Protein AF-A0AA41R0D9-F1 (afdb_monomer)

InterPro domains:
  IPR002550 CNNM, transmembrane domain [PF01595] (2-135)
  IPR002550 CNNM, transmembrane domain [PS51846] (1-138)
  IPR051676 UPF0053 domain-containing protein [PTHR43099] (2-146)

pLDDT: mean 80.23, std 9.97, range [53.25, 94.62]

Sequence (147 aa):
MQIGITLVDILIGAASGATIAHRLQEHFAAVAYLAPYSGPLGLGVVVLAVTFLTLILGKLVPKQLAVGSPERLSRMTAPVMALLLRLAMPAVYLLSGTTRLVVRLLGVHPSPEPGATEEDIRGMIKEAALAGEVELAEKFLLERIFR

Secondary structure (DSSP, 8-state):
-HHHHHHHHHHHHHHHTHHHHHHHHHHHHTSTTTGGGHHHHHHHHHHHHHHHHHHIIIIIHHHHHHHH-HHHHHHHHHHHHHHHHHHHHHHHHHHHHHHHHHHHHTT---PPPPPPPHHHHHHHHHHHHHTT-S-HHHHHHHHHHT-

Mean predicted aligned error: 13.97 Å

Structure (mmCIF, N/CA/C/O backbone):
data_AF-A0AA41R0D9-F1
#
_entry.id   AF-A0AA41R0D9-F1
#
loop_
_atom_site.group_PDB
_atom_site.id
_atom_site.type_symbol
_atom_site.label_atom_id
_atom_site.label_alt_id
_atom_site.label_comp_id
_atom_site.label_asym_id
_atom_site.label_entity_id
_atom_site.label_seq_id
_atom_site.pdbx_PDB_ins_code
_atom_site.Cartn_x
_atom_site.Cartn_y
_atom_site.Cartn_z
_atom_site.occupancy
_atom_site.B_iso_or_equiv
_atom_site.auth_seq_id
_atom_site.auth_comp_id
_atom_site.auth_asym_id
_atom_site.auth_atom_id
_atom_site.pdbx_PDB_model_num
ATOM 1 N N . MET A 1 1 ? 7.003 3.351 12.379 1.00 61.81 1 MET A N 1
ATOM 2 C CA . MET A 1 1 ? 6.379 2.214 11.655 1.00 61.81 1 MET A CA 1
ATOM 3 C C . MET A 1 1 ? 6.221 2.442 10.139 1.00 61.81 1 MET A C 1
ATOM 5 O O . MET A 1 1 ? 6.411 1.504 9.381 1.00 61.81 1 MET A O 1
ATOM 9 N N . GLN A 1 2 ? 5.940 3.665 9.663 1.00 74.06 2 GLN A N 1
ATOM 10 C CA . GLN A 1 2 ? 5.623 3.965 8.248 1.00 74.06 2 GLN A CA 1
ATOM 11 C C . GLN A 1 2 ? 6.782 3.819 7.233 1.00 74.06 2 GLN A C 1
ATOM 13 O O . GLN A 1 2 ? 6.539 3.520 6.061 1.00 74.06 2 GLN A O 1
ATOM 18 N N . ILE A 1 3 ? 8.036 4.000 7.667 1.00 73.56 3 ILE A N 1
ATOM 19 C CA . ILE A 1 3 ? 9.215 3.881 6.786 1.00 73.56 3 ILE A CA 1
ATOM 20 C C . ILE A 1 3 ? 9.343 2.446 6.244 1.00 73.56 3 ILE A C 1
ATOM 22 O O . ILE A 1 3 ? 9.588 2.262 5.057 1.00 73.56 3 ILE A O 1
ATOM 26 N N . GLY A 1 4 ? 9.085 1.434 7.082 1.00 77.56 4 GLY A N 1
ATOM 27 C CA . GLY A 1 4 ? 9.165 0.025 6.682 1.00 77.56 4 GLY A CA 1
ATOM 28 C C . GLY A 1 4 ? 8.133 -0.364 5.621 1.00 77.56 4 GLY A C 1
ATOM 29 O O . GLY A 1 4 ? 8.476 -1.039 4.659 1.00 77.56 4 GLY A O 1
ATOM 30 N N . ILE A 1 5 ? 6.896 0.129 5.743 1.00 82.94 5 ILE A N 1
ATOM 31 C CA . ILE A 1 5 ? 5.832 -0.128 4.756 1.00 82.94 5 ILE A CA 1
ATOM 32 C C . ILE A 1 5 ? 6.211 0.478 3.403 1.00 82.94 5 ILE A C 1
ATOM 34 O O . ILE A 1 5 ? 6.127 -0.185 2.379 1.00 82.94 5 ILE A O 1
ATOM 38 N N . THR A 1 6 ? 6.711 1.715 3.409 1.00 80.94 6 THR A N 1
ATOM 39 C CA . THR A 1 6 ? 7.143 2.393 2.178 1.00 80.94 6 THR A CA 1
ATOM 40 C C . THR A 1 6 ? 8.292 1.652 1.493 1.00 80.94 6 THR A C 1
ATOM 42 O O . THR A 1 6 ? 8.298 1.536 0.273 1.00 80.94 6 THR A O 1
ATOM 45 N N . LEU A 1 7 ? 9.246 1.112 2.257 1.00 77.00 7 LEU A N 1
ATOM 46 C CA . LEU A 1 7 ? 10.346 0.330 1.693 1.00 77.00 7 LEU A CA 1
ATOM 47 C C . LEU A 1 7 ? 9.846 -0.961 1.027 1.00 77.00 7 LEU A C 1
ATOM 49 O O . LEU A 1 7 ? 10.270 -1.282 -0.080 1.00 77.00 7 LEU A O 1
ATOM 53 N N . VAL A 1 8 ? 8.927 -1.679 1.677 1.00 83.69 8 VAL A N 1
ATOM 54 C CA . VAL A 1 8 ? 8.322 -2.903 1.128 1.00 83.69 8 VAL A CA 1
ATOM 55 C C . VAL A 1 8 ? 7.512 -2.596 -0.137 1.00 83.69 8 VAL A C 1
ATOM 57 O O . VAL A 1 8 ? 7.677 -3.297 -1.134 1.00 83.69 8 VAL A O 1
ATOM 60 N N . ASP A 1 9 ? 6.719 -1.520 -0.138 1.00 81.19 9 ASP A N 1
ATOM 61 C CA . ASP A 1 9 ? 5.967 -1.055 -1.314 1.00 81.19 9 ASP A CA 1
ATOM 62 C C . ASP A 1 9 ? 6.905 -0.782 -2.504 1.00 81.19 9 ASP A C 1
ATOM 64 O O . ASP A 1 9 ? 6.636 -1.210 -3.628 1.00 81.19 9 ASP A O 1
ATOM 68 N N . ILE A 1 10 ? 8.035 -0.106 -2.258 1.00 79.75 10 ILE A N 1
ATOM 69 C CA . ILE A 1 10 ? 9.040 0.196 -3.287 1.00 79.75 10 ILE A CA 1
ATOM 70 C C . ILE A 1 10 ? 9.656 -1.092 -3.842 1.00 79.75 10 ILE A C 1
ATOM 72 O O . ILE A 1 10 ? 9.784 -1.223 -5.057 1.00 79.75 10 ILE A O 1
ATOM 76 N N . LEU A 1 11 ? 10.014 -2.055 -2.987 1.00 80.25 11 LEU A N 1
ATOM 77 C CA . LEU A 1 11 ? 10.606 -3.327 -3.421 1.00 80.25 11 LEU A CA 1
ATOM 78 C C . LEU A 1 11 ? 9.630 -4.165 -4.255 1.00 80.25 11 LEU A C 1
ATOM 80 O O . LEU A 1 11 ? 10.013 -4.698 -5.297 1.00 80.25 11 LEU A O 1
ATOM 84 N N . ILE A 1 12 ? 8.366 -4.251 -3.837 1.00 82.31 12 ILE A N 1
ATOM 85 C CA . ILE A 1 12 ? 7.318 -4.957 -4.589 1.00 82.31 12 ILE A CA 1
ATOM 86 C C . ILE A 1 12 ? 7.055 -4.250 -5.922 1.00 82.31 12 ILE A C 1
ATOM 88 O O . ILE A 1 12 ? 6.945 -4.912 -6.957 1.00 82.31 12 ILE A O 1
ATOM 92 N N . GLY A 1 13 ? 7.003 -2.915 -5.924 1.00 80.31 13 GLY A N 1
ATOM 93 C CA . GLY A 1 13 ? 6.864 -2.111 -7.138 1.00 80.31 13 GLY A CA 1
ATOM 94 C C . GLY A 1 13 ? 8.035 -2.302 -8.105 1.00 80.31 13 GLY A C 1
ATOM 95 O O . GLY A 1 13 ? 7.821 -2.484 -9.302 1.00 80.31 13 GLY A O 1
ATOM 96 N N . ALA A 1 14 ? 9.264 -2.347 -7.585 1.00 76.50 14 ALA A N 1
ATOM 97 C CA . ALA A 1 14 ? 10.476 -2.624 -8.353 1.00 76.50 14 ALA A CA 1
ATOM 98 C C . ALA A 1 14 ? 10.439 -4.020 -8.990 1.00 76.50 14 ALA A C 1
ATOM 100 O O . ALA A 1 14 ? 10.679 -4.159 -10.189 1.00 76.50 14 ALA A O 1
ATOM 101 N N . ALA A 1 15 ? 10.088 -5.044 -8.205 1.00 78.75 15 ALA A N 1
ATOM 102 C CA . ALA A 1 15 ? 9.979 -6.423 -8.678 1.00 78.75 15 ALA A CA 1
ATOM 103 C C . ALA A 1 15 ? 8.873 -6.583 -9.735 1.00 78.75 15 ALA A C 1
ATOM 105 O O . ALA A 1 15 ? 9.076 -7.239 -10.755 1.00 78.75 15 ALA A O 1
ATOM 106 N N . SER A 1 16 ? 7.729 -5.924 -9.536 1.00 78.06 16 SER A N 1
ATOM 107 C CA . SER A 1 16 ? 6.599 -5.940 -10.478 1.00 78.06 16 SER A CA 1
ATOM 108 C C . SER A 1 16 ? 6.902 -5.170 -11.770 1.00 78.06 16 SER A C 1
ATOM 110 O O . SER A 1 16 ? 6.374 -5.494 -12.832 1.00 78.06 16 SER A O 1
ATOM 112 N N . GLY A 1 17 ? 7.776 -4.160 -11.699 1.00 82.12 17 GLY A N 1
ATOM 113 C CA . GLY A 1 17 ? 8.217 -3.344 -12.830 1.00 82.12 17 GLY A CA 1
ATOM 114 C C . GLY A 1 17 ? 9.390 -3.924 -13.626 1.00 82.12 17 GLY A C 1
ATOM 115 O O . GLY A 1 17 ? 9.820 -3.291 -14.591 1.00 82.12 17 GLY A O 1
ATOM 116 N N . ALA A 1 18 ? 9.912 -5.104 -13.273 1.00 81.94 18 ALA A N 1
ATOM 117 C CA . ALA A 1 18 ? 11.133 -5.664 -13.861 1.00 81.94 18 ALA A CA 1
ATOM 118 C C . ALA A 1 18 ? 11.081 -5.784 -15.397 1.00 81.94 18 ALA A C 1
ATOM 120 O O . ALA A 1 18 ? 12.057 -5.481 -16.080 1.00 81.94 18 ALA A O 1
ATOM 121 N N . THR A 1 19 ? 9.926 -6.142 -15.967 1.00 84.69 19 THR A N 1
ATOM 122 C CA . THR A 1 19 ? 9.743 -6.207 -17.428 1.00 84.69 19 THR A CA 1
ATOM 123 C C . THR A 1 19 ? 9.852 -4.832 -18.092 1.00 84.69 19 THR A C 1
ATOM 125 O O . THR A 1 19 ? 10.411 -4.709 -19.181 1.00 84.69 19 THR A O 1
ATOM 128 N N . ILE A 1 20 ? 9.341 -3.784 -17.441 1.00 85.75 20 ILE A N 1
ATOM 129 C CA . ILE A 1 20 ? 9.435 -2.401 -17.927 1.00 85.75 20 ILE A CA 1
ATOM 130 C C . ILE A 1 20 ? 10.879 -1.910 -17.787 1.00 85.75 20 ILE A C 1
ATOM 132 O O . ILE A 1 20 ? 11.400 -1.278 -18.703 1.00 85.75 20 ILE A O 1
ATOM 136 N N . ALA A 1 21 ? 11.546 -2.261 -16.685 1.00 85.50 21 ALA A N 1
ATOM 137 C CA . ALA A 1 21 ? 12.943 -1.913 -16.441 1.00 85.50 21 ALA A CA 1
ATOM 138 C C . ALA A 1 21 ? 13.870 -2.539 -17.490 1.00 85.50 21 ALA A C 1
ATOM 140 O O . ALA A 1 21 ? 14.747 -1.849 -18.001 1.00 85.50 21 ALA A O 1
ATOM 141 N N . HIS A 1 22 ? 13.624 -3.796 -17.877 1.00 86.50 22 HIS A N 1
ATOM 142 C CA . HIS A 1 22 ? 14.377 -4.476 -18.933 1.00 86.50 22 HIS A CA 1
ATOM 143 C C . HIS A 1 22 ? 14.198 -3.800 -20.297 1.00 86.50 22 HIS A C 1
ATOM 145 O O . HIS A 1 22 ? 15.174 -3.520 -20.988 1.00 86.50 22 HIS A O 1
ATOM 151 N N . ARG A 1 23 ? 12.956 -3.458 -20.671 1.00 87.00 23 ARG A N 1
ATOM 152 C CA . ARG A 1 23 ? 12.701 -2.709 -21.913 1.00 87.00 23 ARG A CA 1
ATOM 153 C C . ARG A 1 23 ? 13.410 -1.360 -21.903 1.00 87.00 23 ARG A C 1
ATOM 155 O O . ARG A 1 23 ? 13.970 -0.955 -22.914 1.00 87.00 23 ARG A O 1
ATOM 162 N N . LEU A 1 24 ? 13.414 -0.663 -20.771 1.00 86.12 24 LEU A N 1
ATOM 163 C CA . LEU A 1 24 ? 14.073 0.635 -20.655 1.00 86.12 24 LEU A CA 1
ATOM 164 C C . LEU A 1 24 ? 15.606 0.512 -20.682 1.00 86.12 24 LEU A C 1
ATOM 166 O O . LEU A 1 24 ? 16.281 1.335 -21.297 1.00 86.12 24 LEU A O 1
ATOM 170 N N . GLN A 1 25 ? 16.149 -0.554 -20.094 1.00 88.31 25 GLN A N 1
ATOM 171 C CA . GLN A 1 25 ? 17.561 -0.914 -20.193 1.00 88.31 25 GLN A CA 1
ATOM 172 C C . GLN A 1 25 ? 17.986 -1.131 -21.651 1.00 88.31 25 GLN A C 1
ATOM 174 O O . GLN A 1 25 ? 19.020 -0.602 -22.047 1.00 88.31 25 GLN A O 1
ATOM 179 N N . GLU A 1 26 ? 17.199 -1.844 -22.462 1.00 87.69 26 GLU A N 1
ATOM 180 C CA . GLU A 1 26 ? 17.491 -2.039 -23.894 1.00 87.69 26 GLU A CA 1
ATOM 181 C C . GLU A 1 26 ? 17.573 -0.704 -24.652 1.00 87.69 26 GLU A C 1
ATOM 183 O O . GLU A 1 26 ? 18.457 -0.513 -25.487 1.00 87.69 26 GLU A O 1
ATOM 188 N N . HIS A 1 27 ? 16.713 0.261 -24.308 1.00 87.50 27 HIS A N 1
ATOM 189 C CA . HIS A 1 27 ? 16.755 1.604 -24.896 1.00 87.50 27 HIS A CA 1
ATOM 190 C C . HIS A 1 27 ? 18.005 2.385 -24.469 1.00 87.50 27 HIS A C 1
ATOM 192 O O . HIS A 1 27 ? 18.612 3.070 -25.290 1.00 87.50 27 HIS A O 1
ATOM 198 N N . PHE A 1 28 ? 18.434 2.269 -23.208 1.00 86.88 28 PHE A N 1
ATOM 199 C CA . PHE A 1 28 ? 19.681 2.887 -22.745 1.00 86.88 28 PHE A CA 1
ATOM 200 C C . PHE A 1 28 ? 20.930 2.190 -23.297 1.00 86.88 28 PHE A C 1
ATOM 202 O O . PHE A 1 28 ? 21.943 2.848 -23.529 1.00 86.88 28 PHE A O 1
ATOM 209 N N . ALA A 1 29 ? 20.859 0.884 -23.552 1.00 84.81 29 ALA A N 1
ATOM 210 C CA . ALA A 1 29 ? 21.935 0.107 -24.158 1.00 84.81 29 ALA A CA 1
ATOM 211 C C . ALA A 1 29 ? 22.170 0.463 -25.635 1.00 84.81 29 ALA A C 1
ATOM 213 O O . ALA A 1 29 ? 23.288 0.311 -26.124 1.00 84.81 29 ALA A O 1
ATOM 214 N N . ALA A 1 30 ? 21.159 1.000 -26.326 1.00 87.31 30 ALA A N 1
ATOM 215 C CA . ALA A 1 30 ? 21.299 1.509 -27.690 1.00 87.31 30 ALA A CA 1
ATOM 216 C C . ALA A 1 30 ? 22.209 2.753 -27.790 1.00 87.31 30 ALA A C 1
ATOM 218 O O . ALA A 1 30 ? 22.651 3.110 -28.881 1.00 87.31 30 ALA A O 1
ATOM 219 N N . VAL A 1 31 ? 22.520 3.408 -26.665 1.00 87.50 31 VAL A N 1
ATOM 220 C CA . VAL A 1 31 ? 23.430 4.557 -26.607 1.00 87.50 31 VAL A CA 1
ATOM 221 C C . VAL A 1 31 ? 24.773 4.109 -26.033 1.00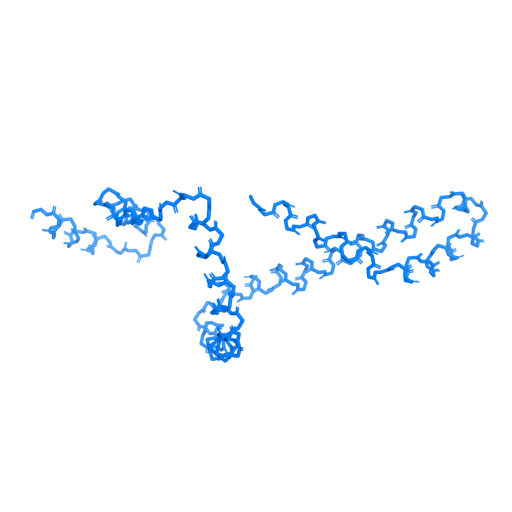 87.50 31 VAL A C 1
ATOM 223 O O . VAL A 1 31 ? 24.874 3.765 -24.857 1.00 87.50 31 VAL A O 1
ATOM 226 N N . ALA A 1 32 ? 25.834 4.170 -26.844 1.00 81.88 32 ALA A N 1
ATOM 227 C CA . ALA A 1 32 ? 27.158 3.633 -26.502 1.00 81.88 32 ALA A CA 1
ATOM 228 C C . ALA A 1 32 ? 27.735 4.151 -25.166 1.00 81.88 32 ALA A C 1
ATOM 230 O O . ALA A 1 32 ? 28.404 3.409 -24.454 1.00 81.88 32 ALA A O 1
ATOM 231 N N . TYR A 1 33 ? 27.444 5.404 -24.797 1.00 84.38 33 TYR A N 1
ATOM 232 C CA . TYR A 1 33 ? 27.894 5.997 -23.532 1.00 84.38 33 TYR A CA 1
ATOM 233 C C . TYR A 1 33 ? 27.101 5.508 -22.304 1.00 84.38 33 TYR A C 1
ATOM 235 O O . TYR A 1 33 ? 27.640 5.447 -21.202 1.00 84.38 33 TYR A O 1
ATOM 243 N N . LEU A 1 34 ? 25.826 5.138 -22.479 1.00 81.44 34 LEU A N 1
ATOM 244 C CA . LEU A 1 34 ? 24.943 4.689 -21.393 1.00 81.44 34 LEU A CA 1
ATOM 245 C C . LEU A 1 34 ? 24.912 3.163 -21.252 1.00 81.44 34 LEU A C 1
ATOM 247 O O . LEU A 1 34 ? 24.494 2.668 -20.208 1.00 81.44 34 LEU A O 1
ATOM 251 N N . ALA A 1 35 ? 25.393 2.418 -22.250 1.00 80.50 35 ALA A N 1
ATOM 252 C CA . ALA A 1 35 ? 25.456 0.959 -22.249 1.00 80.50 35 ALA A CA 1
ATOM 253 C C . ALA A 1 35 ? 25.980 0.324 -20.939 1.00 80.50 35 ALA A C 1
ATOM 255 O O . ALA A 1 35 ? 25.284 -0.554 -20.419 1.00 80.50 35 ALA A O 1
ATOM 256 N N . PRO A 1 36 ? 27.105 0.767 -20.332 1.00 87.88 36 PRO A N 1
ATOM 257 C CA . PRO A 1 36 ? 27.590 0.179 -19.076 1.00 87.88 36 PRO A CA 1
ATOM 258 C C . PRO A 1 36 ? 26.692 0.471 -17.862 1.00 87.88 36 PRO A C 1
ATOM 260 O O . PRO A 1 36 ? 26.706 -0.283 -16.893 1.00 87.88 36 PRO A O 1
ATOM 263 N N . TYR A 1 37 ? 25.879 1.530 -17.917 1.00 87.50 37 TYR A N 1
ATOM 264 C CA . TYR A 1 37 ? 24.966 1.940 -16.842 1.00 87.50 37 TYR A CA 1
ATOM 265 C C . TYR A 1 37 ? 23.498 1.597 -17.131 1.00 87.50 37 TYR A C 1
ATOM 267 O O . TYR A 1 37 ? 22.618 1.912 -16.331 1.00 87.50 37 TYR A O 1
ATOM 275 N N . SER A 1 38 ? 23.221 0.946 -18.261 1.00 85.38 38 SER A N 1
ATOM 276 C CA . SER A 1 38 ? 21.871 0.707 -18.777 1.00 85.38 38 SER A CA 1
ATOM 277 C C . SER A 1 38 ? 20.973 -0.057 -17.797 1.00 85.38 38 SER A C 1
ATOM 279 O O . SER A 1 38 ? 19.811 0.308 -17.628 1.00 85.38 38 SER A O 1
ATOM 281 N N . GLY A 1 39 ? 21.510 -1.067 -17.103 1.00 83.62 39 GLY A N 1
ATOM 282 C CA . GLY A 1 39 ? 20.787 -1.841 -16.086 1.00 83.62 39 GLY A CA 1
ATOM 283 C C . GLY A 1 39 ? 20.381 -1.002 -14.865 1.00 83.62 39 GLY A C 1
ATOM 284 O O . GLY A 1 39 ? 19.184 -0.862 -14.603 1.00 83.62 39 GLY A O 1
ATOM 285 N N . PRO A 1 40 ? 21.339 -0.393 -14.134 1.00 86.44 40 PRO A N 1
ATOM 286 C CA . PRO A 1 40 ? 21.035 0.491 -13.007 1.00 86.44 40 PRO A CA 1
ATOM 287 C C . PRO A 1 40 ? 20.118 1.667 -13.371 1.00 86.44 40 PRO A C 1
ATOM 289 O O . PRO A 1 40 ? 19.230 2.005 -12.590 1.00 86.44 40 PRO A O 1
ATOM 292 N N . LEU A 1 41 ? 20.287 2.266 -14.556 1.00 87.69 41 LEU A N 1
ATOM 293 C CA . LEU A 1 41 ? 19.430 3.354 -15.038 1.00 87.69 41 LEU A CA 1
ATOM 294 C C . LEU A 1 41 ? 18.007 2.875 -15.338 1.00 87.69 41 LEU A C 1
ATOM 296 O O . LEU A 1 41 ? 17.049 3.518 -14.912 1.00 87.69 41 LEU A O 1
ATOM 300 N N . GLY A 1 42 ? 17.856 1.736 -16.020 1.00 86.62 42 GLY A N 1
ATOM 301 C CA . GLY A 1 42 ? 16.551 1.143 -16.316 1.00 86.62 42 GLY A CA 1
ATOM 302 C C . GLY A 1 42 ? 15.766 0.831 -15.043 1.00 86.62 42 GLY A C 1
ATOM 303 O O . GLY A 1 42 ? 14.615 1.250 -14.899 1.00 86.62 42 GLY A O 1
ATOM 304 N N . LEU A 1 43 ? 16.413 0.170 -14.080 1.00 85.81 43 LEU A N 1
ATOM 305 C CA . LEU A 1 43 ? 15.812 -0.123 -12.781 1.00 85.81 43 LEU A CA 1
ATOM 306 C C . LEU A 1 43 ? 15.500 1.160 -12.001 1.00 85.81 43 LEU A C 1
ATOM 308 O O . LEU A 1 43 ? 14.379 1.325 -11.528 1.00 85.81 43 LEU A O 1
ATOM 312 N N . GLY A 1 44 ? 16.459 2.081 -11.892 1.00 88.50 44 GLY A N 1
ATOM 313 C CA . GLY A 1 44 ? 16.301 3.321 -11.132 1.00 88.50 44 GLY A CA 1
ATOM 314 C C . GLY A 1 44 ? 15.144 4.180 -11.637 1.00 88.50 44 GLY A C 1
ATOM 315 O O . GLY A 1 44 ? 14.320 4.631 -10.842 1.00 88.50 44 GLY A O 1
ATOM 316 N N . VAL A 1 45 ? 15.024 4.352 -12.957 1.00 89.75 45 VAL A N 1
ATOM 317 C CA . VAL A 1 45 ? 13.930 5.128 -13.560 1.00 89.75 45 VAL A CA 1
ATOM 318 C C . VAL A 1 45 ? 12.580 4.468 -13.305 1.00 89.75 45 VAL A C 1
ATOM 320 O O . VAL A 1 45 ? 11.634 5.157 -12.926 1.00 89.75 45 VAL A O 1
ATOM 323 N N . VAL A 1 46 ? 12.474 3.146 -13.457 1.00 89.19 46 VAL A N 1
ATOM 324 C CA . VAL A 1 46 ? 11.209 2.441 -13.202 1.00 89.19 46 VAL A CA 1
ATOM 325 C C . VAL A 1 46 ? 10.820 2.509 -11.732 1.00 89.19 46 VAL A C 1
ATOM 327 O O . VAL A 1 46 ? 9.669 2.813 -11.429 1.00 89.19 46 VAL A O 1
ATOM 330 N N . VAL A 1 47 ? 11.764 2.303 -10.815 1.00 88.19 47 VAL A N 1
ATOM 331 C CA . VAL A 1 47 ? 11.507 2.420 -9.374 1.00 88.19 47 VAL A CA 1
ATOM 332 C C . VAL A 1 47 ? 11.033 3.824 -9.020 1.00 88.19 47 VAL A C 1
ATOM 334 O O . VAL A 1 47 ? 10.021 3.964 -8.332 1.00 88.19 47 VAL A O 1
ATOM 337 N N . LEU A 1 48 ? 11.703 4.865 -9.519 1.00 89.31 48 LEU A N 1
ATOM 338 C CA . LEU A 1 48 ? 11.299 6.252 -9.289 1.00 89.31 48 LEU A CA 1
ATOM 339 C C . LEU A 1 48 ? 9.912 6.541 -9.866 1.00 89.31 48 LEU A C 1
ATOM 341 O O . LEU A 1 48 ? 9.075 7.109 -9.168 1.00 89.31 48 LEU A O 1
ATOM 345 N N . ALA A 1 49 ? 9.647 6.114 -11.101 1.00 89.12 49 ALA A N 1
ATOM 346 C CA . ALA A 1 49 ? 8.368 6.330 -11.764 1.00 89.12 49 ALA A CA 1
ATOM 347 C C . ALA A 1 49 ? 7.219 5.630 -11.027 1.00 89.12 49 ALA A C 1
ATOM 349 O O . ALA A 1 49 ? 6.212 6.267 -10.715 1.00 89.12 49 ALA A O 1
ATOM 350 N N . VAL A 1 50 ? 7.378 4.347 -10.690 1.00 86.81 50 VAL A N 1
ATOM 351 C CA . VAL A 1 50 ? 6.367 3.573 -9.952 1.00 86.81 50 VAL A CA 1
ATOM 352 C C . VAL A 1 50 ? 6.147 4.165 -8.565 1.00 86.81 50 VAL A C 1
ATOM 354 O O . VAL A 1 50 ? 4.999 4.337 -8.153 1.00 86.81 50 VAL A O 1
ATOM 357 N N . THR A 1 51 ? 7.217 4.536 -7.859 1.00 85.56 51 THR A N 1
ATOM 358 C CA . THR A 1 51 ? 7.122 5.149 -6.526 1.00 85.56 51 THR A CA 1
ATOM 359 C C . THR A 1 51 ? 6.383 6.479 -6.591 1.00 85.56 51 THR A C 1
ATOM 361 O O . THR A 1 51 ? 5.435 6.693 -5.838 1.00 85.56 51 THR A O 1
ATOM 364 N N . PHE A 1 52 ? 6.765 7.361 -7.514 1.00 87.19 52 PHE A N 1
ATOM 365 C CA . PHE A 1 52 ? 6.132 8.663 -7.702 1.00 87.19 52 PHE A CA 1
ATOM 366 C C . PHE A 1 52 ? 4.648 8.523 -8.048 1.00 87.19 52 PHE A C 1
ATOM 368 O O . PHE A 1 52 ? 3.801 9.145 -7.405 1.00 87.19 52 PHE A O 1
ATOM 375 N N . LEU A 1 53 ? 4.321 7.655 -9.007 1.00 87.50 53 LEU A N 1
ATOM 376 C CA . LEU A 1 53 ? 2.948 7.445 -9.454 1.00 87.50 53 LEU A CA 1
ATOM 377 C C . LEU A 1 53 ? 2.081 6.843 -8.340 1.00 87.50 53 LEU A C 1
ATOM 379 O O . LEU A 1 53 ? 0.975 7.320 -8.092 1.00 87.50 53 LEU A O 1
ATOM 383 N N . THR A 1 54 ? 2.608 5.856 -7.613 1.00 84.38 54 THR A N 1
ATOM 384 C CA . THR A 1 54 ? 1.918 5.224 -6.477 1.00 84.38 54 THR A CA 1
ATOM 385 C C . THR A 1 54 ? 1.726 6.205 -5.322 1.00 84.38 54 THR A C 1
ATOM 387 O O . THR A 1 54 ? 0.666 6.226 -4.702 1.00 84.38 54 THR A O 1
ATOM 390 N N . LEU A 1 55 ? 2.710 7.062 -5.032 1.00 87.88 55 LEU A N 1
ATOM 391 C CA . LEU A 1 55 ? 2.577 8.089 -3.997 1.00 87.88 55 LEU A CA 1
ATOM 392 C C . LEU A 1 55 ? 1.529 9.135 -4.371 1.00 87.88 55 LEU A C 1
ATOM 394 O O . LEU A 1 55 ? 0.697 9.476 -3.530 1.00 87.88 55 LEU A O 1
ATOM 398 N N . ILE A 1 56 ? 1.541 9.627 -5.609 1.00 87.44 56 ILE A N 1
ATOM 399 C CA . ILE A 1 56 ? 0.586 10.638 -6.069 1.00 87.44 56 ILE A CA 1
ATOM 400 C C . ILE A 1 56 ? -0.825 10.069 -6.090 1.00 87.44 56 ILE A C 1
ATOM 402 O O . ILE A 1 56 ? -1.701 10.593 -5.402 1.00 87.44 56 ILE A O 1
ATOM 406 N N . LEU A 1 57 ? -1.036 8.989 -6.840 1.00 85.50 57 LEU A N 1
ATOM 407 C CA . LEU A 1 57 ? -2.368 8.426 -7.050 1.00 85.50 57 LEU A CA 1
ATOM 408 C C . LEU A 1 57 ? -2.887 7.696 -5.810 1.00 85.50 57 LEU A C 1
ATOM 410 O O . LEU A 1 57 ? -4.078 7.754 -5.524 1.00 85.50 57 LEU A O 1
ATOM 414 N N . GLY A 1 58 ? -2.009 7.020 -5.069 1.00 81.88 58 GLY A N 1
ATOM 415 C CA . GLY A 1 58 ? -2.396 6.183 -3.936 1.00 81.88 58 GLY A CA 1
ATOM 416 C C . GLY A 1 58 ? -2.469 6.919 -2.602 1.00 81.88 58 GLY A C 1
ATOM 417 O O . GLY A 1 58 ? -3.290 6.559 -1.762 1.00 81.88 58 GLY A O 1
ATOM 418 N N . LYS A 1 59 ? -1.628 7.938 -2.372 1.00 82.50 59 LYS A N 1
ATOM 419 C CA . LYS A 1 59 ? -1.527 8.591 -1.051 1.00 82.50 59 LYS A CA 1
ATOM 420 C C . LYS A 1 59 ? -1.840 10.085 -1.089 1.00 82.50 59 LYS A C 1
ATOM 422 O O . LYS A 1 59 ? -2.695 10.530 -0.333 1.00 82.50 59 LYS A O 1
ATOM 427 N N . LEU A 1 60 ? -1.178 10.873 -1.932 1.00 84.81 60 LEU A N 1
ATOM 428 C CA . LEU A 1 60 ? -1.249 12.341 -1.889 1.00 84.81 60 LEU A CA 1
ATOM 429 C C . LEU A 1 60 ? -2.573 12.899 -2.423 1.00 84.81 60 LEU A C 1
ATOM 431 O O . LEU A 1 60 ? -3.195 13.714 -1.744 1.00 84.81 60 LEU A O 1
ATOM 435 N N . VAL A 1 61 ? -3.021 12.452 -3.601 1.00 85.81 61 VAL A N 1
ATOM 436 C CA . VAL A 1 61 ? -4.268 12.938 -4.216 1.00 85.81 61 VAL A CA 1
ATOM 437 C C . VAL A 1 61 ? -5.492 12.534 -3.390 1.00 85.81 61 VAL A C 1
ATOM 439 O O . VAL A 1 61 ? -6.258 13.426 -3.022 1.00 85.81 61 VAL A O 1
ATOM 442 N N . PRO A 1 62 ? -5.675 11.256 -2.994 1.00 78.62 62 PRO A N 1
ATOM 443 C CA . PRO A 1 62 ? -6.813 10.872 -2.162 1.00 78.62 62 PRO A CA 1
ATOM 444 C C . PRO A 1 62 ? -6.814 11.594 -0.815 1.00 78.62 62 PRO A C 1
ATOM 446 O O . PRO A 1 62 ? -7.868 12.008 -0.343 1.00 78.62 62 PRO A O 1
ATOM 449 N N . LYS A 1 63 ? -5.632 11.806 -0.216 1.00 80.94 63 LYS A N 1
ATOM 450 C CA . LYS A 1 63 ? -5.508 12.540 1.047 1.00 80.94 63 LYS A CA 1
ATOM 451 C C . LYS A 1 63 ? -5.930 13.998 0.901 1.00 80.94 63 LYS A C 1
ATOM 453 O O . LYS A 1 63 ? -6.657 14.489 1.757 1.00 80.94 63 LYS A O 1
ATOM 458 N N . GLN A 1 64 ? -5.515 14.686 -0.162 1.00 81.19 64 GLN A N 1
ATOM 459 C CA . GLN A 1 64 ? -5.968 16.059 -0.393 1.00 81.19 64 GLN A CA 1
ATOM 460 C C . GLN A 1 64 ? -7.481 16.135 -0.621 1.00 81.19 64 GLN A C 1
ATOM 462 O O . GLN A 1 64 ? -8.138 16.996 -0.039 1.00 81.19 64 GLN A O 1
ATOM 467 N N . LEU A 1 65 ? -8.047 15.205 -1.396 1.00 80.38 65 LEU A N 1
ATOM 468 C CA . LEU A 1 65 ? -9.496 15.125 -1.603 1.00 80.38 65 LEU A CA 1
ATOM 469 C C . LEU A 1 65 ? -10.253 14.849 -0.293 1.00 80.38 65 LEU A C 1
ATOM 471 O O . LEU A 1 65 ? -11.323 15.414 -0.073 1.00 80.38 65 LEU A O 1
ATOM 475 N N . ALA A 1 66 ? -9.688 14.025 0.594 1.00 79.19 66 ALA A N 1
ATOM 476 C CA . ALA A 1 66 ? -10.265 13.725 1.901 1.00 79.19 66 ALA A CA 1
ATOM 477 C C . ALA A 1 66 ? -10.272 14.936 2.840 1.00 79.19 66 ALA A C 1
ATOM 479 O O . ALA A 1 66 ? -11.280 15.189 3.492 1.00 79.19 66 ALA A O 1
ATOM 480 N N . VAL A 1 67 ? -9.179 15.703 2.883 1.00 80.25 67 VAL A N 1
ATOM 481 C CA . VAL A 1 67 ? -9.067 16.886 3.754 1.00 80.25 67 VAL A CA 1
ATOM 482 C C . VAL A 1 67 ? -9.950 18.037 3.260 1.00 80.25 67 VAL A C 1
ATOM 484 O O . VAL A 1 67 ? -10.501 18.771 4.072 1.00 80.25 67 VAL A O 1
ATOM 487 N N . GLY A 1 68 ? -10.138 18.183 1.945 1.00 78.31 68 GLY A N 1
ATOM 488 C CA . GLY A 1 68 ? -10.959 19.260 1.381 1.00 78.31 68 GLY A CA 1
ATOM 489 C C . GLY A 1 68 ? -12.476 19.085 1.550 1.00 78.31 68 GLY A C 1
ATOM 490 O O . GLY A 1 68 ? -13.218 20.058 1.443 1.00 78.31 68 GLY A O 1
ATOM 491 N N . SER A 1 69 ? -12.978 17.865 1.769 1.00 77.50 69 SER A N 1
ATOM 492 C CA . SER A 1 69 ? -14.418 17.591 1.951 1.00 77.50 69 SER A CA 1
ATOM 493 C C . SER A 1 69 ? -14.658 16.297 2.748 1.00 77.50 69 SER A C 1
ATOM 495 O O . SER A 1 69 ? -15.183 15.315 2.201 1.00 77.50 69 SER A O 1
ATOM 497 N N . PRO A 1 70 ? -14.300 16.277 4.045 1.00 74.38 70 PRO A N 1
ATOM 498 C CA . PRO A 1 70 ? -14.301 15.064 4.861 1.00 74.38 70 PRO A CA 1
ATOM 499 C C . PRO A 1 70 ? -15.686 14.418 4.976 1.00 74.38 70 PRO A C 1
ATOM 501 O O . PRO A 1 70 ? -15.798 13.199 4.859 1.00 74.38 70 PRO A O 1
ATOM 504 N N . GLU A 1 71 ? -16.765 15.193 5.112 1.00 76.69 71 GLU A N 1
ATOM 505 C CA . GLU A 1 71 ? -18.123 14.646 5.262 1.00 76.69 71 GLU A CA 1
ATOM 506 C C . GLU A 1 71 ? -18.637 13.937 4.003 1.00 76.69 71 GLU A C 1
ATOM 508 O O . GLU A 1 71 ? -19.245 12.864 4.078 1.00 76.69 71 GLU A O 1
ATOM 513 N N . ARG A 1 72 ? -18.380 14.517 2.824 1.00 75.56 72 ARG A N 1
ATOM 514 C CA . ARG A 1 72 ? -18.848 13.965 1.546 1.00 75.56 72 ARG A CA 1
ATOM 515 C C . ARG A 1 72 ? -18.101 12.681 1.211 1.00 75.56 72 ARG A C 1
ATOM 517 O O . ARG A 1 72 ? -18.729 11.690 0.837 1.00 75.56 72 ARG A O 1
ATOM 524 N N . LEU A 1 73 ? -16.781 12.679 1.406 1.00 76.69 73 LEU A N 1
ATOM 525 C CA . LEU A 1 73 ? -15.965 11.496 1.164 1.00 76.69 73 LEU A CA 1
ATOM 526 C C . LEU A 1 73 ? -16.261 10.395 2.194 1.00 76.69 73 LEU A C 1
ATOM 528 O O . LEU A 1 73 ? -16.386 9.232 1.813 1.00 76.69 73 LEU A O 1
ATOM 532 N N . SER A 1 74 ? -16.479 10.744 3.465 1.00 78.12 74 SER A N 1
ATOM 533 C CA . SER A 1 74 ? -16.844 9.774 4.509 1.00 78.12 74 SER A CA 1
ATOM 534 C C . SER A 1 74 ? -18.170 9.080 4.204 1.00 78.12 74 SER A C 1
ATOM 536 O O . SER A 1 74 ? -18.240 7.854 4.253 1.00 78.12 74 SER A O 1
ATOM 538 N N . ARG A 1 75 ? -19.208 9.826 3.797 1.00 82.88 75 ARG A N 1
ATOM 539 C CA . ARG A 1 75 ? -20.509 9.235 3.430 1.00 82.88 75 ARG A CA 1
ATOM 540 C C . ARG A 1 75 ? -20.430 8.321 2.209 1.00 82.88 75 ARG A C 1
ATOM 542 O O . ARG A 1 75 ? -21.107 7.298 2.181 1.00 82.88 75 ARG A O 1
ATOM 549 N N . MET A 1 76 ? -19.609 8.660 1.216 1.00 83.62 76 MET A N 1
ATOM 550 C CA . MET A 1 76 ? -19.428 7.823 0.024 1.00 83.62 76 MET A CA 1
ATOM 551 C C . MET A 1 76 ? -18.598 6.566 0.307 1.00 83.62 76 MET A C 1
ATOM 553 O O . MET A 1 76 ? -18.891 5.500 -0.232 1.00 83.62 76 MET A O 1
ATOM 557 N N . THR A 1 77 ? -17.576 6.675 1.158 1.00 83.88 77 THR A N 1
ATOM 558 C CA . THR A 1 77 ? -16.629 5.577 1.412 1.00 83.88 77 THR A CA 1
ATOM 559 C C . THR A 1 77 ? -17.133 4.617 2.490 1.00 83.88 77 THR A C 1
ATOM 561 O O . THR A 1 77 ? -16.853 3.424 2.412 1.00 83.88 77 THR A O 1
ATOM 564 N N . ALA A 1 78 ? -17.932 5.087 3.456 1.00 85.44 78 ALA A N 1
ATOM 565 C CA . ALA A 1 78 ? -18.515 4.271 4.524 1.00 85.44 78 ALA A CA 1
ATOM 566 C C . ALA A 1 78 ? -19.197 2.968 4.045 1.00 85.44 78 ALA A C 1
ATOM 568 O O . ALA A 1 78 ? -18.854 1.907 4.573 1.00 85.44 78 ALA A O 1
ATOM 569 N N . PRO A 1 79 ? -20.102 2.973 3.041 1.00 86.19 79 PRO A N 1
ATOM 570 C CA . PRO A 1 79 ? -20.728 1.736 2.570 1.00 86.19 79 PRO A CA 1
ATOM 571 C C . PRO A 1 79 ? -19.732 0.785 1.890 1.00 86.19 79 PRO A C 1
ATOM 573 O O . PRO A 1 79 ? -19.826 -0.429 2.072 1.00 86.19 79 PRO A O 1
ATOM 576 N N . VAL A 1 80 ? -18.746 1.316 1.156 1.00 89.25 80 VAL A N 1
ATOM 577 C CA . VAL A 1 80 ? -17.686 0.513 0.519 1.00 89.25 80 VAL A CA 1
ATOM 578 C C . VAL A 1 80 ? -16.816 -0.154 1.582 1.00 89.25 80 VAL A C 1
ATOM 580 O O . VAL A 1 80 ? -16.557 -1.354 1.512 1.00 89.25 80 VAL A O 1
ATOM 583 N N . MET A 1 81 ? -16.426 0.604 2.606 1.00 88.75 81 MET A N 1
ATOM 584 C CA . MET A 1 81 ? -15.638 0.118 3.736 1.00 88.75 81 MET A CA 1
ATOM 585 C C . MET A 1 81 ? -16.383 -0.987 4.494 1.00 88.75 81 MET A C 1
ATOM 587 O O . MET A 1 81 ? -15.801 -2.026 4.793 1.00 88.75 81 MET A O 1
ATOM 591 N N . ALA A 1 82 ? -17.683 -0.804 4.753 1.00 90.00 82 ALA A N 1
ATOM 592 C CA . ALA A 1 82 ? -18.515 -1.793 5.436 1.00 90.00 82 ALA A CA 1
ATOM 593 C C . ALA A 1 82 ? -18.664 -3.094 4.628 1.00 90.00 82 ALA A C 1
ATOM 595 O O . ALA A 1 82 ? -18.605 -4.187 5.195 1.00 90.00 82 ALA A O 1
ATOM 596 N N . LEU A 1 83 ? -18.816 -2.992 3.304 1.00 92.69 83 LEU A N 1
ATOM 597 C CA . LEU A 1 83 ? -18.868 -4.152 2.415 1.00 92.69 83 LEU A CA 1
ATOM 598 C C . LEU A 1 83 ? -17.538 -4.915 2.403 1.00 92.69 83 LEU A C 1
ATOM 600 O O . LEU A 1 83 ? -17.531 -6.134 2.575 1.00 92.69 83 LEU A O 1
ATOM 604 N N . LEU A 1 84 ? -16.422 -4.200 2.239 1.00 91.94 84 LEU A N 1
ATOM 605 C CA . LEU A 1 84 ? -15.082 -4.788 2.276 1.00 91.94 84 LEU A CA 1
ATOM 606 C C . LEU A 1 84 ? -14.819 -5.470 3.615 1.00 91.94 84 LEU A C 1
ATOM 608 O O . LEU A 1 84 ? -14.341 -6.601 3.635 1.00 91.94 84 LEU A O 1
ATOM 612 N N . LEU A 1 85 ? -15.197 -4.828 4.723 1.00 90.62 85 LEU A N 1
ATOM 613 C CA . LEU A 1 85 ? -15.073 -5.411 6.052 1.00 90.62 85 LEU A CA 1
ATOM 614 C C . LEU A 1 85 ? -15.884 -6.703 6.152 1.00 90.62 85 LEU A C 1
ATOM 616 O O . LEU A 1 85 ? -15.365 -7.713 6.612 1.00 90.62 85 LEU A O 1
ATOM 620 N N . ARG A 1 86 ? -17.131 -6.710 5.670 1.00 92.56 86 ARG A N 1
ATOM 621 C CA . ARG A 1 86 ? -18.000 -7.894 5.701 1.00 92.56 86 ARG A CA 1
ATOM 622 C C . ARG A 1 86 ? -17.442 -9.057 4.878 1.00 92.56 86 ARG A C 1
ATOM 624 O O . ARG A 1 86 ? -17.578 -10.203 5.296 1.00 92.56 86 ARG A O 1
ATOM 631 N N . LEU A 1 87 ? -16.801 -8.773 3.746 1.00 94.62 87 LEU A N 1
ATOM 632 C CA . LEU A 1 87 ? -16.117 -9.778 2.924 1.00 94.62 87 LEU A CA 1
ATOM 633 C C . LEU A 1 87 ? -14.810 -10.261 3.566 1.00 94.62 87 LEU A C 1
ATOM 635 O O . LEU A 1 87 ? -14.479 -11.440 3.479 1.00 94.62 87 LEU A O 1
ATOM 639 N N . ALA A 1 88 ? -14.084 -9.364 4.233 1.00 92.75 88 ALA A N 1
ATOM 640 C CA . ALA A 1 88 ? -12.826 -9.667 4.906 1.00 92.75 88 ALA A CA 1
ATOM 641 C C . ALA A 1 88 ? -13.014 -10.321 6.287 1.00 92.75 88 ALA A C 1
ATOM 643 O O . ALA A 1 88 ? -12.088 -10.967 6.774 1.00 92.75 88 ALA A O 1
ATOM 644 N N . MET A 1 89 ? -14.195 -10.208 6.909 1.00 93.56 89 MET A N 1
ATOM 645 C CA . MET A 1 89 ? -14.539 -10.793 8.215 1.00 93.56 89 MET A CA 1
ATOM 646 C C . MET A 1 89 ? -14.041 -12.234 8.424 1.00 93.56 89 MET A C 1
ATOM 648 O O . MET A 1 89 ? -13.408 -12.477 9.452 1.00 93.56 89 MET A O 1
ATOM 652 N N . PRO A 1 90 ? -14.262 -13.199 7.507 1.00 91.88 90 PRO A N 1
ATOM 653 C CA . PRO A 1 90 ? -13.756 -14.562 7.689 1.00 91.88 90 PRO A CA 1
ATOM 654 C C . PRO A 1 90 ? -12.226 -14.621 7.796 1.00 91.88 90 PRO A C 1
ATOM 656 O O . PRO A 1 90 ? -11.695 -15.316 8.663 1.00 91.88 90 PRO A O 1
ATOM 659 N N . ALA A 1 91 ? -11.509 -13.855 6.970 1.00 93.38 91 ALA A N 1
ATOM 660 C CA . ALA A 1 91 ? -10.052 -13.782 7.025 1.00 93.38 91 ALA A CA 1
ATOM 661 C C . ALA A 1 91 ? -9.572 -13.110 8.320 1.00 93.38 91 ALA A C 1
ATOM 663 O O . ALA A 1 91 ? -8.647 -13.603 8.963 1.00 93.38 91 ALA A O 1
ATOM 664 N N . VAL A 1 92 ? -10.239 -12.032 8.745 1.00 90.38 92 VAL A N 1
ATOM 665 C CA . VAL A 1 92 ? -9.947 -11.335 10.008 1.00 90.38 92 VAL A CA 1
ATOM 666 C C . VAL A 1 92 ? -10.160 -12.259 11.205 1.00 90.38 92 VAL A C 1
ATOM 668 O O . VAL A 1 92 ? -9.337 -12.269 12.121 1.00 90.38 92 VAL A O 1
ATOM 671 N N . TYR A 1 93 ? -11.225 -13.063 11.202 1.00 92.44 93 TYR A N 1
ATOM 672 C CA . TYR A 1 93 ? -11.497 -14.025 12.267 1.00 92.44 93 TYR A CA 1
ATOM 673 C C . TYR A 1 93 ? -10.407 -15.094 12.351 1.00 92.44 93 TYR A C 1
ATOM 675 O O . TYR A 1 93 ? -9.908 -15.375 13.444 1.0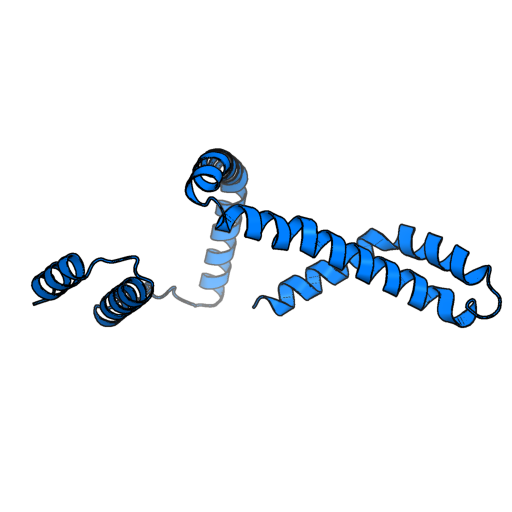0 92.44 93 TYR A O 1
ATOM 683 N N . LEU A 1 94 ? -9.995 -15.635 11.200 1.00 94.38 94 LEU A N 1
ATOM 684 C CA . LEU A 1 94 ? -8.910 -16.607 11.111 1.00 94.38 94 LEU A CA 1
ATOM 685 C C . LEU A 1 94 ? -7.596 -16.020 11.641 1.00 94.38 94 LEU A C 1
ATOM 687 O O . LEU A 1 94 ? -6.983 -16.615 12.525 1.00 94.38 94 LEU A O 1
ATOM 691 N N . LEU A 1 95 ? -7.209 -14.830 11.169 1.00 91.06 95 LEU A N 1
ATOM 692 C CA . LEU A 1 95 ? -5.988 -14.145 11.606 1.00 91.06 95 LEU A CA 1
ATOM 693 C C . LEU A 1 95 ? -6.017 -13.804 13.097 1.00 91.06 95 LEU A C 1
ATOM 695 O O . LEU A 1 95 ? -5.035 -13.961 13.811 1.00 91.06 95 LEU A O 1
ATOM 699 N N . SER A 1 96 ? -7.158 -13.338 13.596 1.00 88.88 96 SER A N 1
ATOM 700 C CA . SER A 1 96 ? -7.313 -13.033 15.018 1.00 88.88 96 SER A CA 1
ATOM 701 C C . SER A 1 96 ? -7.229 -14.304 15.862 1.00 88.88 96 SER A C 1
ATOM 703 O O . SER A 1 96 ? -6.675 -14.290 16.960 1.00 88.88 96 SER A O 1
ATOM 705 N N . GLY A 1 97 ? -7.762 -15.417 15.353 1.00 91.00 97 GLY A N 1
ATOM 706 C CA . GLY A 1 97 ? -7.626 -16.738 15.956 1.00 91.00 97 GLY A CA 1
ATOM 707 C C . GLY A 1 97 ? -6.171 -17.193 16.033 1.00 91.00 97 GLY A C 1
ATOM 708 O O . GLY A 1 97 ? -5.720 -17.577 17.113 1.00 91.00 97 GLY A O 1
ATOM 709 N N . THR A 1 98 ? -5.423 -17.093 14.932 1.00 91.50 98 THR A N 1
ATOM 710 C CA . THR A 1 98 ? -4.004 -17.476 14.892 1.00 91.50 98 THR A CA 1
ATOM 711 C C . THR A 1 98 ? -3.149 -16.572 15.772 1.00 91.50 98 THR A C 1
ATOM 713 O O . THR A 1 98 ? -2.349 -17.083 16.549 1.00 91.50 98 THR A O 1
ATOM 716 N N . THR A 1 99 ? -3.369 -15.256 15.759 1.00 89.12 99 THR A N 1
ATOM 717 C CA . THR A 1 99 ? -2.671 -14.319 16.655 1.00 89.12 99 THR A CA 1
ATOM 718 C C . THR A 1 99 ? -2.920 -14.663 18.119 1.00 89.12 99 THR A C 1
ATOM 720 O O . THR A 1 99 ? -1.970 -14.779 18.888 1.00 89.12 99 THR A O 1
ATOM 723 N N . ARG A 1 100 ? -4.178 -14.904 18.517 1.00 88.75 100 ARG A N 1
ATOM 724 C CA . ARG A 1 100 ? -4.499 -15.323 19.893 1.00 88.75 100 ARG A CA 1
ATOM 725 C C . ARG A 1 100 ? -3.832 -16.645 20.266 1.00 88.75 100 ARG A C 1
ATOM 727 O O . ARG A 1 100 ? -3.395 -16.793 21.404 1.00 88.75 100 ARG A O 1
ATOM 734 N N . LEU A 1 101 ? -3.751 -17.593 19.334 1.00 90.38 101 LEU A N 1
ATOM 735 C CA . LEU A 1 101 ? -3.080 -18.874 19.550 1.00 90.38 101 LEU A CA 1
ATOM 736 C C . LEU A 1 101 ? -1.576 -18.681 19.776 1.00 90.38 101 LEU A C 1
ATOM 738 O O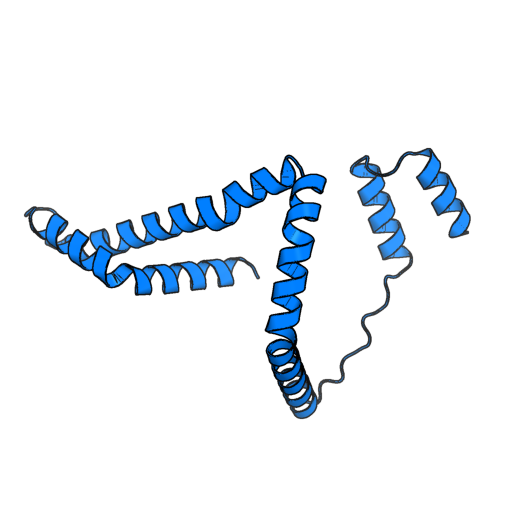 . LEU A 1 101 ? -1.038 -19.199 20.749 1.00 90.38 101 LEU A O 1
ATOM 742 N N . VAL A 1 102 ? -0.916 -17.898 18.921 1.00 92.00 102 VAL A N 1
ATOM 743 C CA . VAL A 1 102 ? 0.522 -17.606 19.021 1.00 92.00 102 VAL A CA 1
ATOM 744 C C . VAL A 1 102 ? 0.839 -16.847 20.309 1.00 92.00 102 VAL A C 1
ATOM 746 O O . VAL A 1 102 ? 1.745 -17.235 21.03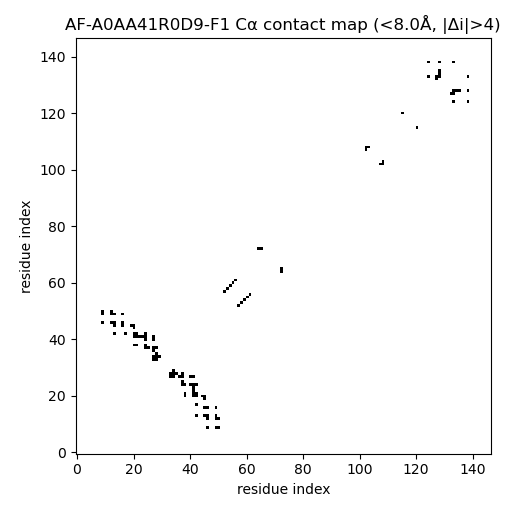6 1.00 92.00 102 VAL A O 1
ATOM 749 N N . VAL A 1 103 ? 0.057 -15.820 20.646 1.00 89.06 103 VAL A N 1
ATOM 750 C CA . VAL A 1 103 ? 0.208 -15.041 21.888 1.00 89.06 103 VAL A CA 1
ATOM 751 C C . VAL A 1 103 ? 0.062 -15.930 23.128 1.00 89.06 103 VAL A C 1
ATOM 753 O O . VAL A 1 103 ? 0.880 -15.842 24.042 1.00 89.06 103 VAL A O 1
ATOM 756 N N . ARG A 1 104 ? -0.917 -16.850 23.130 1.00 87.25 104 ARG A N 1
ATOM 757 C CA . ARG A 1 10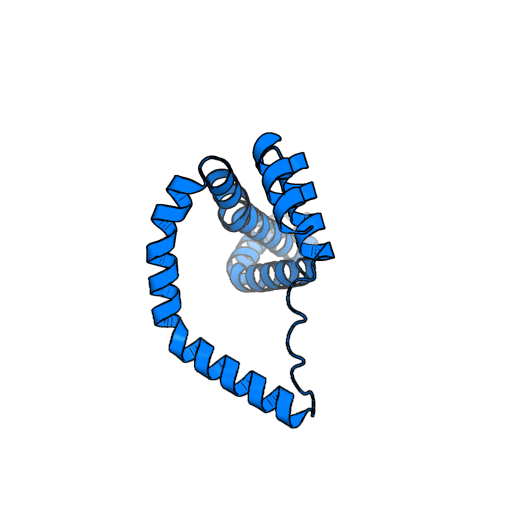4 ? -1.076 -17.849 24.201 1.00 87.25 104 ARG A CA 1
ATOM 758 C C . ARG A 1 104 ? 0.107 -18.811 24.286 1.00 87.25 104 ARG A C 1
ATOM 760 O O . ARG A 1 104 ? 0.548 -19.105 25.391 1.00 87.25 104 ARG A O 1
ATOM 767 N N . LEU A 1 105 ? 0.629 -19.281 23.152 1.00 90.88 105 LEU A N 1
ATOM 768 C CA . LEU A 1 105 ? 1.811 -20.153 23.110 1.00 90.88 105 LEU A CA 1
ATOM 769 C C . LEU A 1 105 ? 3.072 -19.451 23.630 1.00 90.88 105 LEU A C 1
ATOM 771 O O . LEU A 1 105 ? 3.918 -20.092 24.242 1.00 90.88 105 LEU A O 1
ATOM 775 N N . LEU A 1 106 ? 3.179 -18.138 23.426 1.00 91.00 106 LEU A N 1
ATOM 776 C CA . LEU A 1 106 ? 4.267 -17.306 23.946 1.00 91.00 106 LEU A CA 1
ATOM 777 C C . LEU A 1 106 ? 4.072 -16.893 25.418 1.00 91.00 106 LEU A C 1
ATOM 779 O O . LEU A 1 106 ? 4.926 -16.205 25.970 1.00 91.00 106 LEU A O 1
ATOM 783 N N . GLY A 1 107 ? 2.965 -17.281 26.063 1.00 84.44 107 GLY A N 1
ATOM 784 C CA . GLY A 1 107 ? 2.686 -16.979 27.473 1.00 84.44 107 GLY A CA 1
ATOM 785 C C . GLY A 1 107 ? 2.314 -15.519 27.762 1.00 84.44 107 GLY A C 1
ATOM 786 O O . GLY A 1 107 ? 2.197 -15.131 28.927 1.00 84.44 107 GLY A O 1
ATOM 787 N N . VAL A 1 108 ? 2.100 -14.703 26.727 1.00 79.44 108 VAL A N 1
ATOM 788 C CA . VAL A 1 108 ? 1.728 -13.294 26.876 1.00 79.44 108 VAL A CA 1
ATOM 789 C C . VAL A 1 108 ? 0.228 -13.213 27.140 1.00 79.44 108 VAL A C 1
ATOM 791 O O . VAL A 1 108 ? -0.591 -13.568 26.294 1.00 79.44 108 VAL A O 1
ATOM 794 N N . HIS A 1 109 ? -0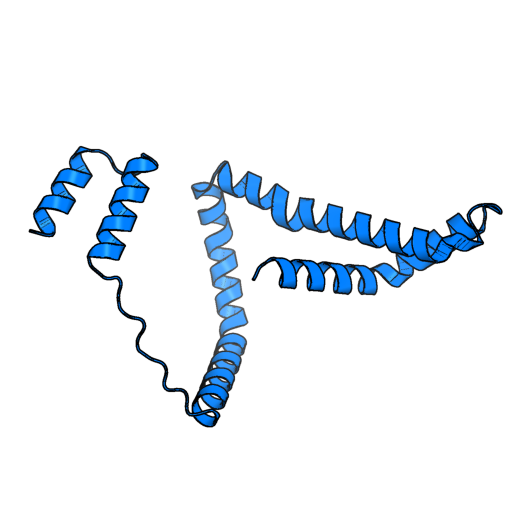.149 -12.748 28.328 1.00 69.44 109 HIS A N 1
ATOM 795 C CA . HIS A 1 109 ? -1.544 -12.456 28.634 1.00 69.44 109 HIS A CA 1
ATOM 796 C C . HIS A 1 109 ? -1.862 -11.057 28.104 1.00 69.44 109 HIS A C 1
ATOM 798 O O . HIS A 1 109 ? -1.130 -10.122 28.432 1.00 69.44 109 HIS A O 1
ATOM 804 N N . PRO A 1 110 ? -2.904 -10.888 27.272 1.00 61.81 110 PRO A N 1
ATOM 805 C CA . PRO A 1 110 ? -3.324 -9.561 26.860 1.00 61.81 110 PRO A CA 1
ATOM 806 C C . PRO A 1 110 ? -3.740 -8.789 28.112 1.00 61.81 110 PRO A C 1
ATOM 808 O O . PRO A 1 110 ? -4.739 -9.125 28.748 1.00 61.81 110 PRO A O 1
ATOM 811 N N . SER A 1 111 ? -2.946 -7.786 28.486 1.00 58.09 111 SER A N 1
ATOM 812 C CA . SER A 1 111 ? -3.373 -6.806 29.476 1.00 58.09 111 SER A CA 1
ATOM 813 C C . SER A 1 111 ? -4.617 -6.110 28.926 1.00 58.09 111 SER A C 1
ATOM 815 O O . SER A 1 111 ? -4.622 -5.765 27.739 1.00 58.09 111 SER A O 1
ATOM 817 N N . PRO A 1 112 ? -5.673 -5.907 29.732 1.00 59.38 112 PRO A N 1
ATOM 818 C CA . PRO A 1 112 ? -6.721 -4.978 29.344 1.00 59.38 112 PRO A CA 1
ATOM 819 C C . PRO A 1 112 ? -6.039 -3.651 29.006 1.00 59.38 112 PRO A C 1
ATOM 821 O O . PRO A 1 112 ? -5.199 -3.186 29.782 1.00 59.38 112 PRO A O 1
ATOM 824 N N . GLU A 1 113 ? -6.333 -3.092 27.829 1.00 58.53 113 GLU A N 1
ATOM 825 C CA . GLU A 1 113 ? -5.929 -1.720 27.539 1.00 58.53 113 GLU A CA 1
ATOM 826 C C . GLU A 1 113 ? -6.384 -0.872 28.731 1.00 58.53 113 GLU A C 1
ATOM 828 O O . GLU A 1 113 ? -7.557 -0.972 29.118 1.00 58.53 113 GLU A O 1
ATOM 833 N N . PRO A 1 114 ? -5.481 -0.113 29.378 1.00 56.16 114 PRO A N 1
ATOM 834 C CA . PRO A 1 114 ? -5.911 0.855 30.364 1.00 56.16 114 PRO A CA 1
ATOM 835 C C . PRO A 1 114 ? -6.931 1.741 29.653 1.00 56.16 114 PRO A C 1
ATOM 837 O O . PRO A 1 114 ? -6.612 2.348 28.631 1.00 56.16 114 PRO A O 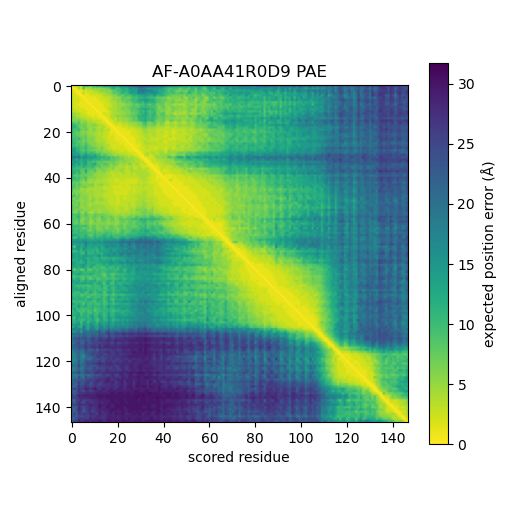1
ATOM 840 N N . GLY A 1 115 ? -8.178 1.739 30.128 1.00 59.00 115 GLY A N 1
ATOM 841 C CA . GLY A 1 115 ? -9.170 2.684 29.630 1.00 59.00 115 GLY A CA 1
ATOM 842 C C . GLY A 1 115 ? -8.594 4.095 29.733 1.00 59.00 115 GLY A C 1
ATOM 843 O O . GLY A 1 115 ? -7.796 4.355 30.635 1.00 59.00 115 GLY A O 1
ATOM 844 N N . ALA A 1 116 ? -8.970 4.972 28.798 1.00 65.56 116 ALA A N 1
ATOM 845 C CA . ALA A 1 116 ? -8.493 6.350 28.778 1.00 65.56 116 ALA A CA 1
ATOM 846 C C . ALA A 1 116 ? -8.601 6.954 30.183 1.00 65.56 116 ALA A C 1
ATOM 848 O O . ALA A 1 116 ? -9.681 6.963 30.784 1.00 65.56 116 ALA A O 1
ATOM 849 N N . THR A 1 117 ? -7.467 7.389 30.725 1.00 76.19 117 THR A N 1
ATOM 850 C CA . THR A 1 117 ? -7.443 8.012 32.045 1.00 76.19 117 THR A CA 1
ATOM 851 C C . THR A 1 117 ? -8.074 9.398 31.960 1.00 76.19 117 THR A C 1
ATOM 853 O O . THR A 1 117 ? -8.197 9.986 30.884 1.00 76.19 117 THR A O 1
ATOM 856 N N . GLU A 1 118 ? -8.493 9.952 33.096 1.00 73.44 118 GLU A N 1
ATOM 857 C CA . GLU A 1 118 ? -9.036 11.315 33.132 1.00 73.44 118 GLU A CA 1
ATOM 858 C C . GLU A 1 118 ? -8.042 12.340 32.553 1.00 73.44 118 GLU A C 1
ATOM 860 O O . GLU A 1 118 ? -8.443 13.288 31.877 1.00 73.44 118 GLU A O 1
ATOM 865 N N . GLU A 1 119 ? -6.739 12.118 32.750 1.00 74.25 119 GLU A N 1
ATOM 866 C CA . GLU A 1 119 ? -5.678 12.947 32.174 1.00 74.25 119 GLU A CA 1
ATOM 867 C C . GLU A 1 11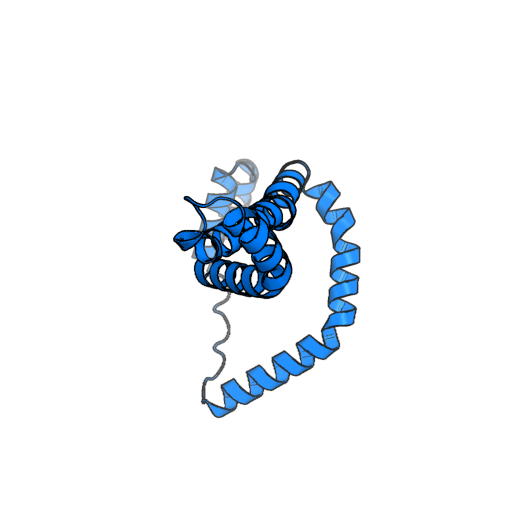9 ? -5.608 12.838 30.648 1.00 74.25 119 GLU A C 1
ATOM 869 O O . GLU A 1 119 ? -5.467 13.871 29.988 1.00 74.25 119 GLU A O 1
ATOM 874 N N . ASP A 1 120 ? -5.799 11.643 30.079 1.00 74.25 120 ASP A N 1
ATOM 875 C CA . ASP A 1 120 ? -5.879 11.455 28.625 1.00 74.25 120 ASP A CA 1
ATOM 876 C C . ASP A 1 120 ? -7.093 12.195 28.049 1.00 74.25 120 ASP A C 1
ATOM 878 O O . ASP A 1 120 ? -6.977 12.936 27.070 1.00 74.25 120 ASP A O 1
ATOM 882 N N . ILE A 1 121 ? -8.254 12.070 28.702 1.00 76.50 121 ILE A N 1
ATOM 883 C CA . ILE A 1 121 ? -9.497 12.740 28.290 1.00 76.50 121 ILE A CA 1
ATOM 884 C C . ILE A 1 121 ? -9.333 14.263 28.362 1.00 76.50 121 ILE A C 1
ATOM 886 O O . ILE A 1 121 ? -9.689 14.983 27.425 1.00 76.50 121 ILE A O 1
ATOM 890 N N . ARG A 1 122 ? -8.748 14.779 29.446 1.00 76.69 122 ARG A N 1
ATOM 891 C CA . ARG A 1 122 ? -8.493 16.215 29.613 1.00 76.69 122 ARG A CA 1
ATOM 892 C C . ARG A 1 122 ? -7.464 16.728 28.598 1.00 76.69 122 ARG A C 1
ATOM 894 O O . ARG A 1 122 ? -7.610 17.850 28.108 1.00 76.69 122 ARG A O 1
ATOM 901 N N . GLY A 1 123 ? -6.463 15.917 28.254 1.00 78.75 123 GLY A N 1
ATOM 902 C CA . GLY A 1 123 ? -5.500 16.193 27.187 1.00 78.75 123 GLY A CA 1
ATOM 903 C C . GLY A 1 123 ? -6.176 16.336 25.824 1.00 78.75 123 GLY A C 1
ATOM 904 O O . GLY A 1 123 ? -6.000 17.360 25.162 1.00 78.75 123 GLY A O 1
ATOM 905 N N . MET A 1 124 ? -7.036 15.381 25.464 1.00 75.12 124 MET A N 1
ATOM 906 C CA . MET A 1 124 ? -7.807 15.405 24.215 1.00 75.12 124 MET A CA 1
ATOM 907 C C . MET A 1 124 ? -8.737 16.623 24.124 1.00 75.12 124 MET A C 1
ATOM 909 O O . MET A 1 124 ? -8.783 17.280 23.087 1.00 75.12 124 MET A O 1
ATOM 913 N N . ILE A 1 125 ? -9.433 16.984 25.211 1.00 77.25 125 ILE A N 1
ATOM 914 C CA . ILE A 1 125 ? -10.297 18.182 25.254 1.00 77.25 125 ILE A CA 1
ATOM 915 C C . ILE A 1 125 ? -9.469 19.457 25.045 1.00 77.25 125 ILE A C 1
ATOM 917 O O . ILE A 1 125 ? -9.896 20.384 24.354 1.00 77.25 125 ILE A O 1
ATOM 921 N N . LYS A 1 126 ? -8.267 19.518 25.626 1.00 76.62 126 LYS A N 1
ATOM 922 C CA . LYS A 1 126 ? -7.367 20.664 25.472 1.00 76.62 126 LYS A CA 1
ATOM 923 C C . LYS A 1 126 ? -6.843 20.784 24.041 1.00 76.62 126 LYS A C 1
ATOM 925 O O . LYS A 1 126 ? -6.797 21.896 23.519 1.00 76.62 126 LYS A O 1
ATOM 930 N N . GLU A 1 127 ? -6.473 19.672 23.412 1.00 74.50 127 GLU A N 1
ATOM 931 C CA . GLU A 1 127 ? -6.073 19.644 22.001 1.00 74.50 127 GLU A CA 1
ATOM 932 C C . GLU A 1 127 ? -7.228 20.044 21.077 1.00 74.50 127 GLU A C 1
ATOM 934 O O . GLU A 1 127 ? -7.034 20.882 20.198 1.00 74.50 127 GLU A O 1
ATOM 939 N N . ALA A 1 128 ? -8.443 19.551 21.330 1.00 70.31 128 ALA A N 1
ATOM 940 C CA . ALA A 1 128 ? -9.636 19.898 20.556 1.00 70.31 128 ALA A CA 1
ATOM 941 C C . ALA A 1 128 ? -10.017 21.388 20.686 1.00 70.31 128 ALA A C 1
ATOM 943 O O . ALA A 1 128 ? -10.392 22.029 19.702 1.00 70.31 128 ALA A O 1
ATOM 944 N N . ALA A 1 129 ? -9.842 21.980 21.873 1.00 72.44 129 ALA A N 1
ATOM 945 C CA . ALA A 1 129 ? -10.026 23.416 22.084 1.00 72.44 129 ALA A CA 1
ATOM 946 C C . ALA A 1 129 ? -8.954 24.263 21.368 1.00 72.44 129 ALA A C 1
ATOM 948 O O . ALA A 1 129 ? -9.266 25.324 20.833 1.00 72.44 129 ALA A O 1
ATOM 949 N N . LEU A 1 130 ? -7.696 23.804 21.328 1.00 71.12 130 LEU A N 1
ATOM 950 C CA . LEU A 1 130 ? -6.614 24.474 20.588 1.00 71.12 130 LEU A CA 1
ATOM 951 C C . LEU A 1 130 ? -6.800 24.380 19.069 1.00 71.12 130 LEU A C 1
ATOM 953 O O . LEU A 1 130 ? -6.447 25.316 18.354 1.00 71.12 130 LEU A O 1
ATOM 957 N N . ALA A 1 131 ? -7.370 23.275 18.588 1.00 72.31 131 ALA A N 1
ATOM 958 C CA . ALA A 1 131 ? -7.742 23.086 17.189 1.00 72.31 131 ALA A CA 1
ATOM 959 C C . ALA A 1 131 ? -8.977 23.913 16.776 1.00 72.31 131 ALA A C 1
ATOM 961 O O . ALA A 1 131 ? -9.282 23.992 15.589 1.00 72.31 131 ALA A O 1
ATOM 962 N N . GLY A 1 132 ? -9.667 24.549 17.734 1.00 69.56 132 GLY A N 1
ATOM 963 C CA . GLY A 1 132 ? -10.866 25.352 17.487 1.00 69.56 132 GLY A CA 1
ATOM 964 C C . GLY A 1 132 ? -12.122 24.527 17.201 1.00 69.56 132 GLY A C 1
ATOM 965 O O . GLY A 1 132 ? -13.119 25.091 16.761 1.00 69.56 132 GLY A O 1
ATOM 966 N N . GLU A 1 133 ? -12.088 23.214 17.448 1.00 64.75 133 GLU A N 1
ATOM 967 C CA . GLU A 1 133 ? -13.235 22.320 17.238 1.00 64.75 133 GLU A CA 1
ATOM 968 C C . GLU A 1 133 ? -14.199 22.291 18.435 1.00 64.75 133 GLU A C 1
ATOM 970 O O . GLU A 1 133 ? -15.322 21.815 18.302 1.00 64.75 133 GLU A O 1
ATOM 975 N N . VAL A 1 134 ? -13.785 22.830 19.590 1.00 62.44 134 VAL A N 1
ATOM 976 C CA . VAL A 1 13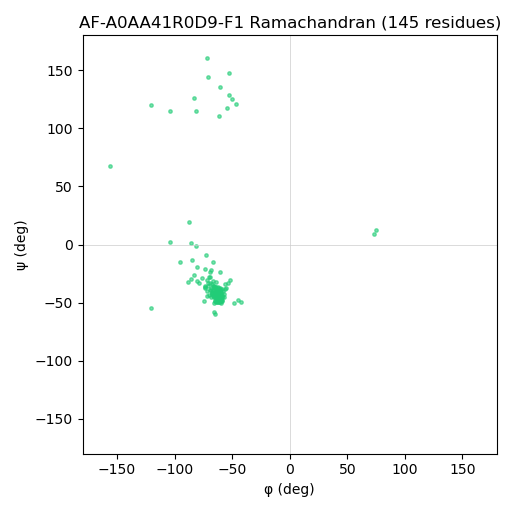4 ? -14.603 22.941 20.809 1.00 62.44 134 VAL A CA 1
ATOM 977 C C . VAL A 1 134 ? -14.733 24.407 21.205 1.00 62.44 134 VAL A C 1
ATOM 979 O O . VAL A 1 134 ? -13.740 25.090 21.477 1.00 62.44 134 VAL A O 1
ATOM 982 N N . GLU A 1 135 ? -15.968 24.896 21.258 1.00 62.81 135 GLU A N 1
ATOM 983 C CA . GLU A 1 135 ? -16.277 26.276 21.625 1.00 62.81 135 GLU A CA 1
ATOM 984 C C . GLU A 1 135 ? -16.030 26.500 23.132 1.00 62.81 135 GLU A C 1
ATOM 986 O O . GLU A 1 135 ? -16.279 25.622 23.962 1.00 62.81 135 GLU A O 1
ATOM 991 N N . LEU A 1 136 ? -15.543 27.685 23.527 1.00 58.12 136 LEU A N 1
ATOM 992 C CA . LEU A 1 136 ? -15.168 28.003 24.922 1.00 58.12 136 LEU A CA 1
ATOM 993 C C . LEU A 1 136 ? -16.281 27.696 25.945 1.00 58.12 136 LEU A C 1
ATOM 995 O O . LEU A 1 136 ? -15.980 27.349 27.086 1.00 58.12 136 LEU A O 1
ATOM 999 N N . ALA A 1 137 ? -17.551 27.792 25.540 1.00 56.62 137 ALA A N 1
ATOM 1000 C CA . ALA A 1 137 ? -18.710 27.472 26.373 1.00 56.62 137 ALA A CA 1
ATOM 1001 C C . ALA A 1 137 ? -18.826 25.973 26.717 1.00 56.62 137 ALA A C 1
ATOM 1003 O O . ALA A 1 137 ? -19.239 25.619 27.822 1.00 56.62 137 ALA A O 1
ATOM 1004 N N . GLU A 1 138 ? -18.422 25.089 25.807 1.00 61.25 138 GLU A N 1
ATOM 1005 C CA . GLU A 1 138 ? -18.507 23.635 25.969 1.00 61.25 138 GLU A CA 1
ATOM 1006 C C . GLU A 1 138 ? -17.370 23.108 26.861 1.00 61.25 138 GLU A C 1
ATOM 1008 O O . GLU A 1 138 ? -17.576 22.236 27.708 1.00 61.25 138 GLU A O 1
ATOM 1013 N N . LYS A 1 139 ? -16.197 23.754 26.788 1.00 59.91 139 LYS A N 1
ATOM 1014 C CA . LYS A 1 139 ? -15.073 23.531 27.710 1.00 59.91 139 LYS A CA 1
ATOM 1015 C C . LYS A 1 139 ? -15.470 23.765 29.176 1.00 59.91 139 LYS A C 1
ATOM 1017 O O . LYS A 1 139 ? -15.128 22.957 30.036 1.00 59.91 139 LYS A O 1
ATOM 1022 N N . PHE A 1 140 ? -16.236 24.825 29.457 1.00 59.22 140 PHE A N 1
ATOM 1023 C CA . PHE A 1 140 ? -16.742 25.119 30.808 1.00 59.22 140 PHE A CA 1
ATOM 1024 C C . PHE A 1 140 ? -17.748 24.079 31.318 1.00 59.22 140 PHE A C 1
ATOM 1026 O O . PHE A 1 140 ? -17.824 23.839 32.524 1.00 59.22 140 PHE A O 1
ATOM 1033 N N . LEU A 1 141 ? -18.524 23.466 30.422 1.00 66.12 141 LEU A N 1
ATOM 1034 C CA . LEU A 1 141 ? -19.468 22.403 30.768 1.00 66.12 141 LEU A CA 1
ATOM 1035 C C . LEU A 1 141 ? -18.727 21.109 31.121 1.00 66.12 141 LEU A C 1
ATOM 1037 O O . LEU A 1 141 ? -19.026 20.493 32.142 1.00 66.12 141 LEU A O 1
ATOM 1041 N N . LEU A 1 142 ? -17.712 20.752 30.330 1.00 65.75 142 LEU A N 1
ATOM 1042 C CA . LEU A 1 142 ? -16.867 19.580 30.566 1.00 65.75 142 LEU A CA 1
ATOM 1043 C C . LEU A 1 142 ? -16.066 19.712 31.870 1.00 65.75 142 LEU A C 1
ATOM 1045 O O . LEU A 1 142 ? -16.082 18.795 32.685 1.00 65.75 142 LEU A O 1
ATOM 1049 N N . GLU A 1 143 ? -15.459 20.873 32.140 1.00 68.00 143 GLU A N 1
ATOM 1050 C CA . GLU A 1 143 ? -14.744 21.138 33.403 1.00 68.00 143 GLU A CA 1
ATOM 1051 C C . GLU A 1 143 ? -15.643 21.029 34.651 1.00 68.00 143 GLU A C 1
ATOM 1053 O O . GLU A 1 143 ? -15.147 20.764 35.746 1.00 68.00 143 GLU A O 1
ATOM 1058 N N . ARG A 1 144 ? -16.962 21.204 34.498 1.00 61.84 144 ARG A N 1
ATOM 1059 C CA . ARG A 1 144 ? -17.949 21.075 35.581 1.00 61.84 144 ARG A CA 1
ATOM 1060 C C . ARG A 1 144 ? -18.397 19.640 35.847 1.00 61.84 144 ARG A C 1
ATOM 1062 O O . ARG A 1 144 ? -18.839 19.369 36.956 1.00 61.84 144 ARG A O 1
ATOM 1069 N N . ILE A 1 145 ? -18.330 18.763 34.847 1.00 68.44 145 ILE A N 1
ATOM 1070 C CA . ILE A 1 145 ? -18.748 17.355 34.952 1.00 68.44 145 ILE A CA 1
ATOM 1071 C C . ILE A 1 145 ? -17.655 16.506 35.619 1.00 68.44 145 ILE A C 1
ATOM 1073 O O . ILE A 1 145 ? -17.971 15.560 36.331 1.00 68.44 145 ILE A O 1
ATOM 1077 N N . PHE A 1 146 ? -16.382 16.866 35.432 1.00 64.81 146 PHE A N 1
ATOM 1078 C CA . PHE A 1 146 ? -15.229 16.203 36.063 1.00 64.81 146 PHE A CA 1
ATOM 1079 C C . PHE A 1 146 ? -14.872 16.770 37.453 1.00 64.81 146 PHE A C 1
ATOM 1081 O O . PHE A 1 146 ? -13.740 16.614 37.907 1.00 64.81 146 PHE A O 1
ATOM 1088 N N . ARG A 1 147 ? -15.798 17.472 38.119 1.00 53.25 147 ARG A N 1
ATOM 1089 C CA . ARG A 1 147 ? -15.604 18.019 39.469 1.00 53.25 147 ARG A CA 1
ATOM 1090 C C . ARG A 1 147 ? -16.520 17.351 40.483 1.00 53.25 147 ARG A C 1
ATOM 1092 O O . ARG A 1 147 ? -17.691 17.103 40.129 1.00 53.25 147 ARG A O 1
#

Foldseek 3Di:
DVVVVLVVQLVVQLVVCVVQLVVQLVVLCVDVVSVVVSNVVSSVVSSVVSSVVCCVVPPVVVVVVCVVCVVVVCVVCVVVVVVVCVVCVVVVVVVVVVVVVVCVVVVHDDDPDPPQDPVNVVVVVVVCVVVVVDDPVVVVVVVVVVD

Radius of gyration: 25.0 Å; Cα contacts (8 Å, |Δi|>4): 62; chains: 1; bounding box: 49×48×67 Å

Solvent-accessible surface area (backbone atoms only — not comparable to full-atom values): 8204 Å² total; per-residue (Å²): 121,67,67,62,56,54,51,51,52,46,52,53,48,38,63,72,36,43,71,60,14,51,57,43,16,55,60,34,42,73,36,82,89,39,36,92,48,10,62,65,50,15,44,50,52,43,36,50,50,50,47,52,50,48,42,42,69,68,48,51,50,54,48,51,55,39,72,77,38,49,70,65,48,47,65,64,43,49,61,55,53,52,51,52,47,64,70,41,42,66,58,52,51,51,51,52,50,52,50,52,49,52,37,54,75,70,68,54,73,84,70,77,75,79,68,83,46,73,65,54,53,53,49,52,53,52,51,37,41,74,72,64,78,43,56,76,71,56,55,57,53,54,62,54,70,80,102

Organism: NCBI:txid2929485